Protein AF-0000000080790273 (afdb_homodimer)

Sequence (136 aa):
MANKQRRYKFGDYILRERKGRYYVYKLKTIKSEVNETYVGLLADVVETYLKLKESGVWGTPHSATAGIMANKQRRYKFGDYILRERKGRYYVYKLKTIKSEVNETYVGLLADVVETYLKLKESGVWGTPHSATAGI

Radius of gyration: 16.75 Å; Cα contacts (8 Å, |Δi|>4): 193; chains: 2; bounding box: 50×50×53 Å

Structure (mmCIF, N/CA/C/O backbone):
data_AF-0000000080790273-model_v1
#
loop_
_entity.id
_entity.type
_entity.pdbx_description
1 polymer 'ORF D-335-like domain-containing protein'
#
loop_
_atom_site.group_PDB
_atom_site.id
_atom_site.type_symbol
_atom_site.label_atom_id
_atom_site.label_alt_id
_atom_site.label_comp_id
_atom_site.label_asym_id
_atom_site.label_entity_id
_atom_site.label_seq_id
_atom_site.pdbx_PDB_ins_code
_atom_site.Cartn_x
_atom_site.Cartn_y
_atom_site.Cartn_z
_atom_site.occupancy
_atom_site.B_iso_or_equiv
_atom_site.auth_seq_id
_atom_site.auth_comp_id
_atom_site.auth_asym_id
_atom_site.auth_atom_id
_atom_site.pdbx_PDB_model_num
ATOM 1 N N . MET A 1 1 ? 1.579 -5.512 -26.812 1 38.81 1 MET A N 1
ATOM 2 C CA . MET A 1 1 ? 1.77 -6.27 -25.578 1 38.81 1 MET A CA 1
ATOM 3 C C . MET A 1 1 ? 0.714 -5.898 -24.547 1 38.81 1 MET A C 1
ATOM 5 O O . MET A 1 1 ? 0.391 -4.723 -24.375 1 38.81 1 MET A O 1
ATOM 9 N N . ALA A 1 2 ? -0.318 -6.594 -24.281 1 45.06 2 ALA A N 1
ATOM 10 C CA . ALA A 1 2 ? -1.469 -6.328 -23.422 1 45.06 2 ALA A CA 1
ATOM 11 C C . ALA A 1 2 ? -1.024 -5.859 -22.047 1 45.06 2 ALA A C 1
ATOM 13 O O . ALA A 1 2 ? -0.108 -6.434 -21.453 1 45.06 2 ALA A O 1
ATOM 14 N N . ASN A 1 3 ? -0.924 -4.656 -21.828 1 48.12 3 ASN A N 1
ATOM 15 C CA . ASN A 1 3 ? -0.52 -4.066 -20.562 1 48.12 3 ASN A CA 1
ATOM 16 C C . ASN A 1 3 ? -1.027 -4.883 -19.375 1 48.12 3 ASN A C 1
ATOM 18 O O . ASN A 1 3 ? -2.223 -4.875 -19.078 1 48.12 3 ASN A O 1
ATOM 22 N N . LYS A 1 4 ? -0.59 -6.113 -19.312 1 58.28 4 LYS A N 1
ATOM 23 C CA . LYS A 1 4 ? -1 -7.074 -18.281 1 58.28 4 LYS A CA 1
ATOM 24 C C . LYS A 1 4 ? -0.981 -6.449 -16.891 1 58.28 4 LYS A C 1
ATOM 26 O O . LYS A 1 4 ? 0.029 -5.879 -16.484 1 58.28 4 LYS A O 1
ATOM 31 N N . GLN A 1 5 ? -2.07 -5.926 -16.5 1 73.25 5 GLN A N 1
ATOM 32 C CA . GLN A 1 5 ? -2.33 -5.398 -15.164 1 73.25 5 GLN A CA 1
ATOM 33 C C . GLN A 1 5 ? -2.143 -6.473 -14.102 1 73.25 5 GLN A C 1
ATOM 35 O O . GLN A 1 5 ? -2.744 -7.547 -14.18 1 73.25 5 GLN A O 1
ATOM 40 N N . ARG A 1 6 ? -0.985 -6.402 -13.516 1 89 6 ARG A N 1
ATOM 41 C CA . ARG A 1 6 ? -0.783 -7.281 -12.375 1 89 6 ARG A CA 1
ATOM 42 C C . ARG A 1 6 ? -1.628 -6.836 -11.18 1 89 6 ARG A C 1
ATOM 44 O O . ARG A 1 6 ? -1.781 -5.641 -10.938 1 89 6 ARG A O 1
ATOM 51 N N . ARG A 1 7 ? -2.375 -7.836 -10.625 1 92.88 7 ARG A N 1
ATOM 52 C CA . ARG A 1 7 ? -3.271 -7.598 -9.5 1 92.88 7 ARG A CA 1
ATOM 53 C C . ARG A 1 7 ? -2.816 -8.367 -8.266 1 92.88 7 ARG A C 1
ATOM 55 O O . ARG A 1 7 ? -2.586 -9.578 -8.328 1 92.88 7 ARG A O 1
ATOM 62 N N . TYR A 1 8 ? -2.582 -7.641 -7.168 1 94.44 8 TYR A N 1
ATOM 63 C CA . TYR A 1 8 ? -2.203 -8.219 -5.879 1 94.44 8 TYR A CA 1
ATOM 64 C C . TYR A 1 8 ? -3.285 -7.969 -4.836 1 94.44 8 TYR A C 1
ATOM 66 O O . TYR A 1 8 ? -3.768 -6.844 -4.684 1 94.44 8 TYR A O 1
ATOM 74 N N . LYS A 1 9 ? -3.639 -9 -4.148 1 94.38 9 LYS A N 1
ATOM 75 C CA . LYS A 1 9 ? -4.672 -8.867 -3.127 1 94.38 9 LYS A CA 1
ATOM 76 C C . LYS A 1 9 ? -4.082 -9 -1.726 1 94.38 9 LYS A C 1
ATOM 78 O O . LYS A 1 9 ? -3.385 -9.969 -1.431 1 94.38 9 LYS A O 1
ATOM 83 N N . PHE A 1 10 ? -4.336 -8.031 -0.942 1 94.75 10 PHE A N 1
ATOM 84 C CA . PHE A 1 10 ? -3.92 -7.992 0.455 1 94.75 10 PHE A CA 1
ATOM 85 C C . PHE A 1 10 ? -5.121 -7.793 1.371 1 94.75 10 PHE A C 1
ATOM 87 O O . PHE A 1 10 ? -5.434 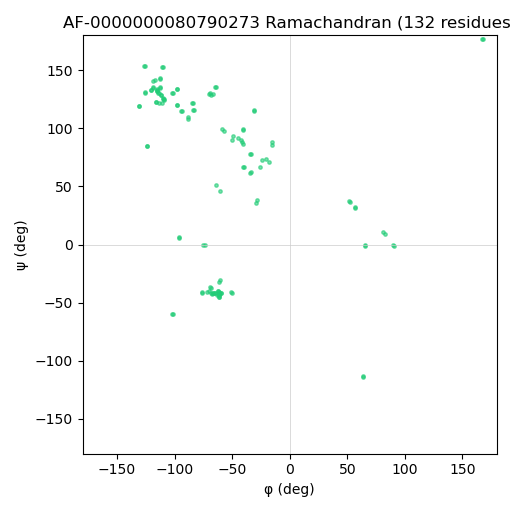-6.664 1.758 1 94.75 10 PHE A O 1
ATOM 94 N N . GLY A 1 11 ? -5.762 -8.844 1.693 1 92.62 11 GLY A N 1
ATOM 95 C CA . GLY A 1 11 ? -6.977 -8.695 2.477 1 92.62 11 GLY A CA 1
ATOM 96 C C . GLY A 1 11 ? -8.07 -7.934 1.745 1 92.62 11 GLY A C 1
ATOM 97 O O . GLY A 1 11 ? -8.523 -8.359 0.681 1 92.62 11 GLY A O 1
ATOM 98 N N . ASP A 1 12 ? -8.352 -6.793 2.271 1 94.81 12 ASP A N 1
ATOM 99 C CA . ASP A 1 12 ? -9.391 -5.953 1.688 1 94.81 12 ASP A CA 1
ATOM 100 C C . ASP A 1 12 ? -8.797 -4.914 0.746 1 94.81 12 ASP A C 1
ATOM 102 O O . ASP A 1 12 ? -9.5 -4.012 0.281 1 94.81 12 ASP A O 1
ATOM 106 N N . TYR A 1 13 ? -7.551 -5.059 0.572 1 96.62 13 TYR A N 1
ATOM 107 C CA . TYR A 1 13 ? -6.891 -4.078 -0.285 1 96.62 13 TYR A CA 1
ATOM 108 C C . TYR A 1 13 ? -6.297 -4.746 -1.518 1 96.62 13 TYR A C 1
ATOM 110 O O . TYR A 1 13 ? -5.789 -5.871 -1.438 1 96.62 13 TYR A O 1
ATOM 118 N N . ILE A 1 14 ? -6.445 -3.996 -2.613 1 96.62 14 ILE A N 1
ATOM 119 C CA . ILE A 1 14 ? -5.93 -4.496 -3.883 1 96.62 14 ILE A CA 1
ATOM 120 C C . ILE A 1 14 ? -4.898 -3.516 -4.441 1 96.62 14 ILE A C 1
ATOM 122 O O . ILE A 1 14 ? -5.105 -2.299 -4.406 1 96.62 14 ILE A O 1
ATOM 126 N N . LEU A 1 15 ? -3.74 -4.109 -4.871 1 96.19 15 LEU A N 1
ATOM 127 C CA . LEU A 1 15 ? -2.75 -3.324 -5.602 1 96.19 15 LEU A CA 1
ATOM 128 C C . LEU A 1 15 ? -2.709 -3.73 -7.07 1 96.19 15 LEU A C 1
ATOM 130 O O . LEU A 1 15 ? -2.617 -4.918 -7.387 1 96.19 15 LEU A O 1
ATOM 134 N N . ARG A 1 16 ? -2.904 -2.721 -7.996 1 95.25 16 ARG A N 1
ATOM 135 C CA . ARG A 1 16 ? -2.838 -2.969 -9.43 1 95.25 16 ARG A CA 1
ATOM 136 C C . ARG A 1 16 ? -1.664 -2.225 -10.062 1 95.25 16 ARG A C 1
ATOM 138 O O . ARG A 1 16 ? -1.414 -1.062 -9.734 1 95.25 16 ARG A O 1
ATOM 145 N N . GLU A 1 17 ? -1.009 -2.973 -10.844 1 94.06 17 GLU A N 1
ATOM 146 C CA . GLU A 1 17 ? 0.091 -2.359 -11.578 1 94.06 17 GLU A CA 1
ATOM 147 C C . GLU A 1 17 ? -0.337 -1.984 -12.992 1 94.06 17 GLU A C 1
ATOM 149 O O . GLU A 1 17 ? -0.846 -2.826 -13.742 1 94.06 17 GLU A O 1
ATOM 154 N N . ARG A 1 18 ? -0.237 -0.723 -13.25 1 90.25 18 ARG A N 1
ATOM 155 C CA . ARG A 1 18 ? -0.537 -0.228 -14.586 1 90.25 18 ARG A CA 1
ATOM 156 C C . ARG A 1 18 ? 0.573 0.688 -15.094 1 90.25 18 ARG A C 1
ATOM 158 O O . ARG A 1 18 ? 0.843 1.732 -14.5 1 90.25 18 ARG A O 1
ATOM 165 N N . LYS A 1 19 ? 1.185 0.269 -16.203 1 90.19 19 LYS A N 1
ATOM 166 C CA . LYS A 1 19 ? 2.197 1.121 -16.812 1 90.19 19 LYS A CA 1
ATOM 167 C C . LYS A 1 19 ? 3.311 1.455 -15.828 1 90.19 19 LYS A C 1
ATOM 169 O O . LYS A 1 19 ? 3.746 2.605 -15.742 1 90.19 19 LYS A O 1
ATOM 174 N N . GLY A 1 20 ? 3.613 0.604 -14.969 1 86.88 20 GLY A N 1
ATOM 175 C CA . GLY A 1 20 ? 4.738 0.819 -14.07 1 86.88 20 GLY A CA 1
ATOM 176 C C . GLY A 1 20 ? 4.352 1.536 -12.789 1 86.88 20 GLY A C 1
ATOM 177 O O . GLY A 1 20 ? 5.219 1.892 -11.984 1 86.88 20 GLY A O 1
ATOM 178 N N . ARG A 1 21 ? 3.141 1.852 -12.664 1 92.12 21 ARG A N 1
ATOM 179 C CA . ARG A 1 21 ? 2.629 2.484 -11.453 1 92.12 21 ARG A CA 1
ATOM 180 C C . ARG A 1 21 ? 1.704 1.54 -10.695 1 92.12 21 ARG A C 1
ATOM 182 O O . ARG A 1 21 ? 1.081 0.659 -11.289 1 92.12 21 ARG A O 1
ATOM 189 N N . TYR A 1 22 ? 1.647 1.734 -9.453 1 95.62 22 TYR A N 1
ATOM 190 C CA . TYR A 1 22 ? 0.816 0.875 -8.617 1 95.62 22 TYR A CA 1
ATOM 191 C C . TYR A 1 22 ? -0.368 1.648 -8.047 1 95.62 22 TYR A C 1
ATOM 193 O O . TYR A 1 22 ? -0.199 2.736 -7.492 1 95.62 22 TYR A O 1
ATOM 201 N N . TYR A 1 23 ? -1.496 1.088 -8.227 1 96.62 23 TYR A N 1
ATOM 202 C CA . TYR A 1 23 ? -2.746 1.694 -7.781 1 96.62 23 TYR A CA 1
ATOM 203 C C . TYR A 1 23 ? -3.377 0.881 -6.656 1 96.62 23 TYR A C 1
ATOM 205 O O . TYR A 1 23 ? -3.449 -0.348 -6.738 1 96.62 23 TYR A O 1
ATOM 213 N N . VAL A 1 24 ? -3.816 1.635 -5.656 1 97.62 24 VAL A N 1
ATOM 214 C CA . VAL A 1 24 ? -4.422 0.983 -4.5 1 97.62 24 VAL A CA 1
ATOM 215 C C . VAL A 1 24 ? -5.941 1.012 -4.629 1 97.62 24 VAL A C 1
ATOM 217 O O . VAL A 1 24 ? -6.523 2.043 -4.973 1 97.62 24 VAL A O 1
ATOM 220 N N . TYR A 1 25 ? -6.527 -0.101 -4.379 1 97.5 25 TYR A N 1
ATOM 221 C CA . TYR A 1 25 ? -7.977 -0.244 -4.316 1 97.5 25 TYR A CA 1
ATOM 222 C C . TYR A 1 25 ? -8.406 -0.878 -3 1 97.5 25 TYR A C 1
ATOM 224 O O . TYR A 1 25 ? -7.629 -1.593 -2.363 1 97.5 25 TYR A O 1
ATOM 232 N N . LYS A 1 26 ? -9.57 -0.584 -2.613 1 96.31 26 LYS A N 1
ATOM 233 C CA . LYS A 1 26 ? -10.164 -1.192 -1.425 1 96.31 26 LYS A CA 1
ATOM 234 C C . LYS A 1 26 ? -11.43 -1.971 -1.778 1 96.31 26 LYS A C 1
ATOM 236 O O . LYS A 1 26 ? -12.25 -1.499 -2.562 1 96.31 26 LYS A O 1
ATOM 241 N N . LEU A 1 27 ? -11.484 -3.127 -1.209 1 96.06 27 LEU A N 1
ATOM 242 C CA . LEU A 1 27 ? -12.68 -3.939 -1.391 1 96.06 27 LEU A CA 1
ATOM 243 C C . LEU A 1 27 ? -13.758 -3.553 -0.384 1 96.06 27 LEU A C 1
ATOM 245 O O . LEU A 1 27 ? -13.492 -3.461 0.816 1 96.06 27 LEU A O 1
ATOM 249 N N . LYS A 1 28 ? -14.812 -3.201 -0.914 1 92.25 28 LYS A N 1
ATOM 250 C CA . LYS A 1 28 ? -15.969 -2.893 -0.074 1 92.25 28 LYS A CA 1
ATOM 251 C C . LYS A 1 28 ? -17.188 -3.697 -0.5 1 92.25 28 LYS A C 1
ATOM 253 O O . LYS A 1 28 ? -17.484 -3.803 -1.692 1 92.25 28 LYS A O 1
ATOM 258 N N . THR A 1 29 ? -17.828 -4.301 0.417 1 90.62 29 THR A N 1
ATOM 259 C CA . THR A 1 29 ? -19.062 -5.031 0.146 1 90.62 29 THR A CA 1
ATOM 260 C C . THR A 1 29 ? -20.281 -4.109 0.266 1 90.62 29 THR A C 1
ATOM 262 O O . THR A 1 29 ? -20.562 -3.58 1.344 1 90.62 29 THR A O 1
ATOM 265 N N . ILE A 1 30 ? -20.844 -3.803 -0.852 1 86.5 30 ILE A N 1
ATOM 266 C CA . ILE A 1 30 ? -22.062 -2.996 -0.897 1 86.5 30 ILE A CA 1
ATOM 267 C C . ILE A 1 30 ? -23.234 -3.857 -1.352 1 86.5 30 ILE A C 1
ATOM 269 O O . ILE A 1 30 ? -23.219 -4.414 -2.453 1 86.5 30 ILE A O 1
ATOM 273 N N . LYS A 1 31 ? -24.234 -3.975 -0.62 1 90.56 31 LYS A N 1
ATOM 274 C CA . LYS A 1 31 ? -25.422 -4.742 -0.951 1 90.56 31 LYS A CA 1
ATOM 275 C C . LYS A 1 31 ? -25.062 -6.168 -1.366 1 90.56 31 LYS A C 1
ATOM 277 O O . LYS A 1 31 ? -25.516 -6.645 -2.408 1 90.56 31 LYS A O 1
ATOM 282 N N . SER A 1 32 ? -24.172 -6.707 -0.815 1 90.25 32 SER A N 1
ATOM 283 C CA . SER A 1 32 ? -23.781 -8.102 -1.017 1 90.25 32 SER A CA 1
ATOM 284 C C . SER A 1 32 ? -22.891 -8.258 -2.252 1 90.25 32 SER A C 1
ATOM 286 O O . SER A 1 32 ? -22.672 -9.375 -2.721 1 90.25 32 SER A O 1
ATOM 288 N N . GLU A 1 33 ? -22.516 -7.199 -2.744 1 94.75 33 GLU A N 1
ATOM 289 C CA . GLU A 1 33 ? -21.594 -7.211 -3.875 1 94.75 33 GLU A CA 1
ATOM 290 C C . GLU A 1 33 ? -20.234 -6.629 -3.486 1 94.75 33 GLU A C 1
ATOM 292 O O . GLU A 1 33 ? -20.172 -5.613 -2.787 1 94.75 33 GLU A O 1
ATOM 297 N N . VAL A 1 34 ? -19.234 -7.359 -3.818 1 91.94 34 VAL A N 1
ATOM 298 C CA . VAL A 1 34 ? -17.875 -6.887 -3.535 1 91.94 34 VAL A CA 1
ATOM 299 C C . VAL A 1 34 ? -17.422 -5.945 -4.645 1 91.94 34 VAL A C 1
ATOM 301 O O . VAL A 1 34 ? -17.375 -6.328 -5.812 1 91.94 34 VAL A O 1
ATOM 304 N N . ASN A 1 35 ? -17.219 -4.738 -4.207 1 94.38 35 ASN A N 1
ATOM 305 C CA . ASN A 1 35 ? -16.75 -3.721 -5.145 1 94.38 35 ASN A CA 1
ATOM 306 C C . ASN A 1 35 ? -15.328 -3.271 -4.832 1 94.38 35 ASN A C 1
ATOM 308 O O . ASN A 1 35 ? -14.938 -3.205 -3.664 1 94.38 35 ASN A O 1
ATOM 312 N N . GLU A 1 36 ? -14.57 -3.031 -5.859 1 93.88 36 GLU A N 1
ATOM 313 C CA . GLU A 1 36 ? -13.242 -2.445 -5.723 1 93.88 36 GLU A CA 1
ATOM 314 C C . GLU A 1 36 ? -13.289 -0.927 -5.871 1 93.88 36 GLU A C 1
ATOM 316 O O . GLU A 1 36 ? -13.672 -0.412 -6.926 1 93.88 36 GLU A O 1
ATOM 321 N N . THR A 1 37 ? -12.992 -0.272 -4.91 1 94.5 37 THR A N 1
ATOM 322 C CA . THR A 1 37 ? -12.984 1.186 -4.938 1 94.5 37 THR A CA 1
ATOM 323 C C . THR A 1 37 ? -11.562 1.715 -5.062 1 94.5 37 THR A C 1
ATOM 325 O O . THR A 1 37 ? -10.68 1.321 -4.297 1 94.5 37 THR A O 1
ATOM 328 N N . TYR A 1 38 ? -11.461 2.576 -5.992 1 96.06 38 TYR A N 1
ATOM 329 C CA . TYR A 1 38 ? -10.148 3.191 -6.203 1 96.06 38 TYR A CA 1
ATOM 330 C C . TYR A 1 38 ? -9.781 4.105 -5.039 1 96.06 38 TYR A C 1
ATOM 332 O O . TYR A 1 38 ? -10.594 4.926 -4.609 1 96.06 38 TYR A O 1
ATOM 340 N N . VAL A 1 39 ? -8.602 3.92 -4.523 1 96.06 39 VAL A N 1
ATOM 341 C CA . VAL A 1 39 ? -8.109 4.734 -3.418 1 96.06 39 VAL A CA 1
ATOM 342 C C . VAL A 1 39 ? -7.133 5.785 -3.943 1 96.06 39 VAL A C 1
ATOM 344 O O . VAL A 1 39 ? -7.359 6.988 -3.781 1 96.06 39 VAL A O 1
ATOM 347 N N . GLY A 1 40 ? -6.047 5.418 -4.562 1 95.75 40 GLY A N 1
ATOM 348 C CA . GLY A 1 40 ? -5 6.293 -5.066 1 95.75 40 GLY A CA 1
ATOM 349 C C . GLY A 1 40 ? -3.742 5.547 -5.473 1 95.75 40 GLY A C 1
ATOM 350 O O . GLY A 1 40 ? -3.697 4.316 -5.414 1 95.75 40 GLY A O 1
ATOM 351 N N . LEU A 1 41 ? -2.809 6.293 -5.996 1 96.94 41 LEU A N 1
ATOM 352 C CA . LEU A 1 41 ? -1.489 5.738 -6.281 1 96.94 41 LEU A CA 1
ATOM 353 C C . LEU A 1 41 ? -0.789 5.312 -4.992 1 96.94 41 LEU A C 1
ATOM 355 O O . LEU A 1 41 ? -0.853 6.016 -3.984 1 96.94 41 LEU A O 1
ATOM 359 N N . LEU A 1 42 ? -0.181 4.082 -5.074 1 97.38 42 LEU A N 1
ATOM 360 C CA . LEU A 1 42 ? 0.522 3.58 -3.9 1 97.38 42 LEU A CA 1
ATOM 361 C C . LEU A 1 42 ? 1.492 4.625 -3.359 1 97.38 42 LEU A C 1
ATOM 363 O O . LEU A 1 42 ? 1.545 4.863 -2.152 1 97.38 42 LEU A O 1
ATOM 367 N N . ALA A 1 43 ? 2.199 5.324 -4.238 1 95.75 43 ALA A N 1
ATOM 368 C CA . ALA A 1 43 ? 3.164 6.344 -3.84 1 95.75 43 ALA A CA 1
ATOM 369 C C . ALA A 1 43 ? 2.482 7.477 -3.076 1 95.75 43 ALA A C 1
ATOM 371 O O . ALA A 1 43 ? 2.963 7.902 -2.023 1 95.75 43 ALA A O 1
ATOM 372 N N . ASP A 1 44 ? 1.325 7.918 -3.537 1 95 44 ASP A N 1
ATOM 373 C CA . ASP A 1 44 ? 0.593 9.008 -2.896 1 95 44 ASP A CA 1
ATOM 374 C C . ASP A 1 44 ? 0.051 8.578 -1.535 1 95 44 ASP A C 1
ATOM 376 O O . ASP A 1 44 ? 0.127 9.336 -0.565 1 95 44 ASP A O 1
ATOM 380 N N . VAL A 1 45 ? -0.458 7.375 -1.513 1 96.56 45 VAL A N 1
ATOM 381 C CA . VAL A 1 45 ? -1.059 6.836 -0.297 1 96.56 45 VAL A CA 1
ATOM 382 C C . VAL A 1 45 ? -0.001 6.73 0.799 1 96.56 45 VAL A C 1
ATOM 384 O O . VAL A 1 45 ? -0.217 7.191 1.924 1 96.56 45 VAL A O 1
ATOM 387 N N . VAL A 1 46 ? 1.179 6.246 0.455 1 96.56 46 VAL A N 1
ATOM 388 C CA . VAL A 1 46 ? 2.234 6.012 1.435 1 96.56 46 VAL A CA 1
ATOM 389 C C . VAL A 1 46 ? 2.873 7.34 1.833 1 96.56 46 VAL A C 1
ATOM 391 O O . VAL A 1 46 ? 3.064 7.613 3.02 1 96.56 46 VAL A O 1
ATOM 394 N N . GLU A 1 47 ? 3.1 8.234 0.872 1 95.44 47 GLU A N 1
ATOM 395 C CA . GLU A 1 47 ? 3.781 9.492 1.155 1 95.44 47 GLU A CA 1
ATOM 396 C C . GLU A 1 47 ? 2.91 10.414 2.006 1 95.44 47 GLU A C 1
ATOM 398 O O . GLU A 1 47 ? 3.416 11.133 2.869 1 95.44 47 GLU A O 1
ATOM 403 N N . THR A 1 48 ? 1.652 10.422 1.797 1 93.44 48 THR A N 1
ATOM 404 C CA . THR A 1 48 ? 0.734 11.211 2.605 1 93.44 48 THR A CA 1
ATOM 405 C C . THR A 1 48 ? 0.768 10.766 4.062 1 93.44 48 THR A C 1
ATOM 407 O O . THR A 1 48 ? 0.812 11.594 4.973 1 93.44 48 THR A O 1
ATOM 410 N N . TYR A 1 49 ? 0.734 9.531 4.242 1 94.19 49 TYR A N 1
ATOM 411 C CA . TYR A 1 49 ? 0.798 8.969 5.586 1 94.19 49 TYR A CA 1
ATOM 412 C C . TYR A 1 49 ? 2.094 9.367 6.285 1 94.19 49 TYR A C 1
ATOM 414 O O . TYR A 1 49 ? 2.08 9.758 7.453 1 94.19 49 TYR A O 1
ATOM 422 N N . LEU A 1 50 ? 3.166 9.32 5.555 1 93.19 50 LEU A N 1
ATOM 423 C CA . LEU A 1 50 ? 4.469 9.68 6.105 1 93.19 50 LEU A CA 1
ATOM 424 C C . LEU A 1 50 ? 4.508 11.148 6.488 1 93.19 50 LEU A C 1
ATOM 426 O O . LEU A 1 50 ? 5.031 11.508 7.547 1 93.19 50 LEU A O 1
ATOM 430 N N . LYS A 1 51 ? 3.951 11.977 5.641 1 91.38 51 LYS A N 1
ATOM 431 C CA . LYS A 1 51 ? 3.908 13.414 5.906 1 91.38 51 LYS A CA 1
ATOM 432 C C . LYS A 1 51 ? 3.102 13.719 7.168 1 91.38 51 LYS A C 1
ATOM 434 O O . LYS A 1 51 ? 3.484 14.578 7.965 1 91.38 51 LYS A O 1
ATOM 439 N N . LEU A 1 52 ? 2.076 13 7.254 1 89.31 52 LEU A N 1
ATOM 440 C CA . LEU A 1 52 ? 1.227 13.203 8.422 1 89.31 52 LEU A CA 1
ATOM 441 C C . LEU A 1 52 ? 1.945 12.773 9.695 1 89.31 52 LEU A C 1
ATOM 443 O O . LEU A 1 52 ? 1.83 13.438 10.734 1 89.31 52 LEU A O 1
ATOM 447 N N . LYS A 1 53 ? 2.613 11.719 9.688 1 86.94 53 LYS A N 1
ATOM 448 C CA . LYS A 1 53 ? 3.369 11.219 10.836 1 86.94 53 LYS A CA 1
ATOM 449 C C . LYS A 1 53 ? 4.461 12.203 11.242 1 86.94 53 LYS A C 1
ATOM 451 O O . LYS A 1 53 ? 4.703 12.406 12.438 1 86.94 53 LYS A O 1
ATOM 456 N N . GLU A 1 54 ? 5.109 12.734 10.219 1 85.06 54 GLU A N 1
ATOM 457 C CA . GLU A 1 54 ? 6.188 13.688 10.477 1 85.06 54 GLU A CA 1
ATOM 458 C C . GLU A 1 54 ? 5.645 15.008 11.008 1 85.06 54 GLU A C 1
ATOM 460 O O . GLU A 1 54 ? 6.301 15.68 11.805 1 85.06 54 GLU A O 1
ATOM 465 N N . SER A 1 55 ? 4.496 15.414 10.398 1 82.38 55 SER A N 1
ATOM 466 C CA . SER A 1 55 ? 3.898 16.688 10.797 1 82.38 55 SER A CA 1
ATOM 467 C C . SER A 1 55 ? 3.205 16.562 12.148 1 82.38 55 SER A C 1
ATOM 469 O O . SER A 1 55 ? 2.895 17.578 12.789 1 82.38 55 SER A O 1
ATOM 471 N N . GLY A 1 56 ? 3.184 15.516 12.742 1 69.44 56 GLY A N 1
ATOM 472 C CA . GLY A 1 56 ? 2.514 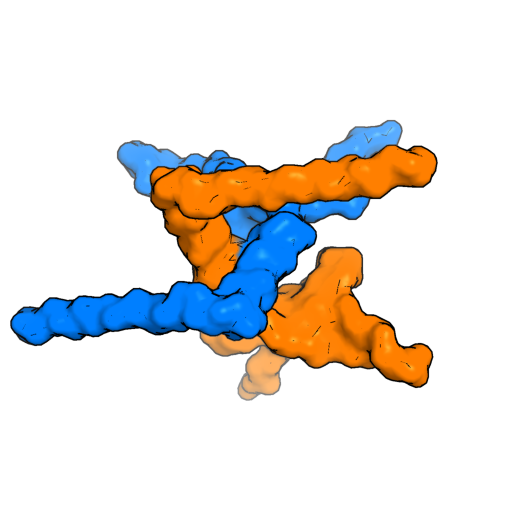15.359 14.023 1 69.44 56 GLY A CA 1
ATOM 473 C C . GLY A 1 56 ? 1.01 15.531 13.938 1 69.44 56 GLY A C 1
ATOM 474 O O . GLY A 1 56 ? 0.343 15.727 14.953 1 69.44 56 GLY A O 1
ATOM 475 N N . VAL A 1 57 ? 0.47 15.805 12.812 1 59.66 57 VAL A N 1
ATOM 476 C CA . VAL A 1 57 ? -0.96 16.031 12.625 1 59.66 57 VAL A CA 1
ATOM 477 C C . VAL A 1 57 ? -1.734 14.773 13.039 1 59.66 57 VAL A C 1
ATOM 479 O O . VAL A 1 57 ? -2.912 14.859 13.398 1 59.66 57 VAL A O 1
ATOM 482 N N . TRP A 1 58 ? -1.247 13.68 12.914 1 53.75 58 TRP A N 1
ATOM 483 C CA . TRP A 1 58 ? -1.978 12.516 13.406 1 53.75 58 TRP A CA 1
ATOM 484 C C . TRP A 1 58 ? -2.223 12.617 14.906 1 53.75 58 TRP A C 1
ATOM 486 O 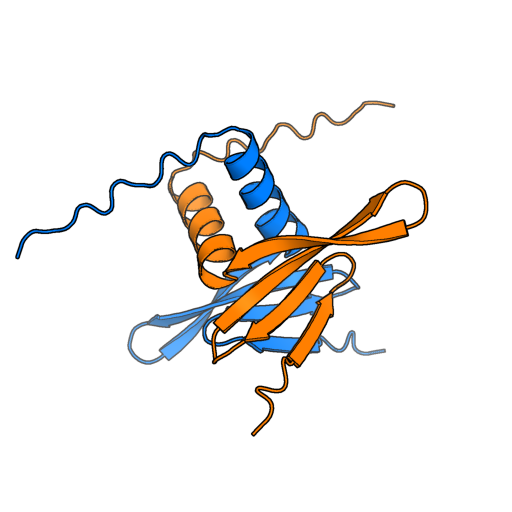O . TRP A 1 58 ? -1.33 12.328 15.703 1 53.75 58 TRP A O 1
ATOM 496 N N . GLY A 1 59 ? -2.645 13.734 15.32 1 43.25 59 GLY A N 1
ATOM 497 C CA . GLY A 1 59 ? -3.189 13.383 16.625 1 43.25 59 GLY A CA 1
ATOM 498 C C . GLY A 1 59 ? -3.943 12.062 16.625 1 43.25 59 GLY A C 1
ATOM 499 O O . GLY A 1 59 ? -4.605 11.727 15.633 1 43.25 59 GLY A O 1
ATOM 500 N N . THR A 1 60 ? -3.283 10.977 17.062 1 40.41 60 THR A N 1
ATOM 501 C CA . THR A 1 60 ? -4.012 9.742 17.328 1 40.41 60 THR A CA 1
ATOM 502 C C . THR A 1 60 ? -5.512 10 17.422 1 40.41 60 THR A C 1
ATOM 504 O O . THR A 1 60 ? -5.957 10.844 18.203 1 40.41 60 THR A O 1
ATOM 507 N N . PRO A 1 61 ? -6.234 9.977 16.406 1 37.94 61 PRO A N 1
ATOM 508 C CA . PRO A 1 61 ? -7.621 10.031 16.859 1 37.94 61 PRO A CA 1
ATOM 509 C C . PRO A 1 61 ? -7.824 9.352 18.219 1 37.94 61 PRO A C 1
ATOM 511 O O . PRO A 1 61 ? -7.121 8.391 18.531 1 37.94 61 PRO A O 1
ATOM 514 N N . HIS A 1 62 ? -8.164 10.094 19.156 1 34.47 62 HIS A N 1
ATOM 515 C CA . HIS A 1 62 ? -8.734 9.547 20.375 1 34.47 62 HIS A CA 1
ATOM 516 C C . HIS A 1 62 ? -9.578 8.312 20.078 1 34.47 62 HIS A C 1
ATOM 518 O O . HIS A 1 62 ? -10.492 8.352 19.25 1 34.47 62 HIS A O 1
ATOM 524 N N . SER A 1 63 ? -9.008 7.137 19.844 1 34.25 63 SER A N 1
ATOM 525 C CA . SER A 1 63 ? -9.945 6.066 20.188 1 34.25 63 SER A CA 1
ATOM 526 C C . SER A 1 63 ? -11.023 6.559 21.141 1 34.25 63 SER A C 1
ATOM 528 O O . SER A 1 63 ? -10.742 6.883 22.297 1 34.25 63 SER A O 1
ATOM 530 N N . ALA A 1 64 ? -11.961 7.316 20.703 1 32.09 64 ALA A N 1
ATOM 531 C CA . ALA A 1 64 ? -13.148 7.25 21.547 1 32.09 64 ALA A CA 1
ATOM 532 C C . ALA A 1 64 ? -13.414 5.824 22.016 1 32.09 64 ALA A C 1
ATOM 534 O O . ALA A 1 64 ? -13.711 4.941 21.203 1 32.09 64 ALA A O 1
ATOM 535 N N . THR A 1 65 ? -12.641 5.18 22.828 1 28.95 65 THR A N 1
ATOM 536 C CA . THR A 1 65 ? -13.109 4.141 23.734 1 28.95 65 THR A CA 1
ATOM 537 C C . THR A 1 65 ? -14.578 4.344 24.078 1 28.95 65 THR A C 1
ATOM 539 O O . THR A 1 65 ? -14.945 5.316 24.734 1 28.95 65 THR A O 1
ATOM 542 N N . ALA A 1 66 ? -15.578 4.211 23.141 1 29.23 66 ALA A N 1
ATOM 543 C CA . ALA A 1 66 ? -16.891 3.951 23.734 1 29.23 66 ALA A CA 1
ATOM 544 C C . ALA A 1 66 ? -16.781 2.953 24.875 1 29.23 66 ALA A C 1
ATOM 546 O O . ALA A 1 66 ? -16.188 1.883 24.734 1 29.23 66 ALA A O 1
ATOM 547 N N . GLY A 1 67 ? -16.547 3.336 26.094 1 22.25 67 GLY A N 1
ATOM 548 C CA . GLY A 1 67 ? -17.047 2.725 27.312 1 22.25 67 GLY A CA 1
ATOM 549 C C . GLY A 1 67 ? -18.375 2.023 27.125 1 22.25 67 GLY A C 1
ATOM 550 O O . GLY A 1 67 ? -19.422 2.527 27.547 1 22.25 67 GLY A O 1
ATOM 551 N N . ILE A 1 68 ? -18.719 1.251 25.922 1 20.91 68 ILE A N 1
ATOM 552 C CA . ILE A 1 68 ? -19.766 0.403 26.484 1 20.91 68 ILE A CA 1
ATOM 553 C C . ILE A 1 68 ? -19.125 -0.624 27.422 1 20.91 68 ILE A C 1
ATOM 555 O O . ILE A 1 68 ? -17.984 -1.047 27.219 1 20.91 68 ILE A O 1
ATOM 559 N N . MET B 1 1 ? 6.336 -23.516 12.672 1 38.28 1 MET B N 1
ATOM 560 C CA . MET B 1 1 ? 6.238 -23.109 11.273 1 38.28 1 MET B CA 1
ATOM 561 C C . MET B 1 1 ? 6.746 -21.688 11.086 1 38.28 1 MET B C 1
ATOM 563 O O . MET B 1 1 ? 6.438 -20.797 11.891 1 38.28 1 MET B O 1
ATOM 567 N N . ALA B 1 2 ? 7.906 -21.359 10.617 1 45.12 2 ALA B N 1
ATOM 568 C CA . ALA B 1 2 ? 8.594 -20.078 10.492 1 45.12 2 ALA B CA 1
ATOM 569 C C . ALA B 1 2 ? 7.691 -19.031 9.836 1 45.12 2 ALA B C 1
ATOM 571 O O . ALA B 1 2 ? 7.074 -19.297 8.805 1 45.12 2 ALA B O 1
ATOM 572 N N . ASN B 1 3 ? 6.988 -18.344 10.586 1 48.12 3 ASN B N 1
ATOM 573 C CA . ASN B 1 3 ? 6.07 -17.328 10.07 1 48.12 3 ASN B CA 1
ATOM 574 C C . ASN B 1 3 ? 6.621 -16.656 8.82 1 48.12 3 ASN B C 1
ATOM 576 O O . ASN B 1 3 ? 7.617 -15.93 8.883 1 48.12 3 ASN B O 1
ATOM 580 N N . LYS B 1 4 ? 6.809 -17.438 7.781 1 58.06 4 LYS B N 1
ATOM 581 C CA . LYS B 1 4 ? 7.367 -17 6.504 1 58.06 4 LYS B CA 1
ATOM 582 C C . LYS B 1 4 ? 6.789 -15.648 6.082 1 58.06 4 LYS B C 1
ATOM 584 O O . LYS B 1 4 ? 5.57 -15.484 6.012 1 58.06 4 LYS B O 1
ATOM 589 N N . GLN B 1 5 ? 7.41 -14.633 6.469 1 72.62 5 GLN B N 1
ATOM 590 C CA . GLN B 1 5 ? 7.129 -13.25 6.078 1 72.62 5 GLN B CA 1
ATOM 591 C C . GLN B 1 5 ? 7.199 -13.086 4.562 1 72.62 5 GLN B C 1
ATOM 593 O O . GLN B 1 5 ? 8.211 -13.422 3.943 1 72.62 5 GLN B O 1
ATOM 598 N N . ARG B 1 6 ? 6.047 -13.133 3.984 1 89.06 6 ARG B N 1
ATOM 599 C CA . ARG B 1 6 ? 6.004 -12.812 2.561 1 89.06 6 ARG B CA 1
ATOM 600 C C . ARG B 1 6 ? 6.344 -11.344 2.314 1 89.06 6 ARG B C 1
ATOM 602 O O . ARG B 1 6 ? 5.941 -10.477 3.086 1 89.06 6 ARG B O 1
ATOM 609 N N . ARG B 1 7 ? 7.281 -11.156 1.376 1 92.88 7 ARG B N 1
ATOM 610 C CA . ARG B 1 7 ? 7.762 -9.828 1.019 1 92.88 7 ARG B CA 1
ATOM 611 C C . ARG B 1 7 ? 7.426 -9.492 -0.43 1 92.88 7 ARG B C 1
ATOM 613 O O . ARG B 1 7 ? 7.723 -10.273 -1.339 1 92.88 7 ARG B O 1
ATOM 620 N N . TYR B 1 8 ? 6.703 -8.375 -0.634 1 94.5 8 TYR B N 1
ATOM 621 C CA . TYR B 1 8 ? 6.348 -7.863 -1.953 1 94.5 8 TYR B CA 1
ATOM 622 C C . TYR B 1 8 ? 7 -6.512 -2.209 1 94.5 8 TYR B C 1
ATOM 624 O O . TYR B 1 8 ? 6.945 -5.617 -1.363 1 94.5 8 TYR B O 1
ATOM 632 N N . LYS B 1 9 ? 7.594 -6.387 -3.33 1 94.25 9 LYS B N 1
ATOM 633 C CA . LYS B 1 9 ? 8.258 -5.125 -3.662 1 94.25 9 LYS B CA 1
ATOM 634 C C . LYS B 1 9 ? 7.504 -4.387 -4.766 1 94.25 9 LYS B C 1
ATOM 636 O O . LYS B 1 9 ? 7.219 -4.957 -5.82 1 94.25 9 LYS B O 1
ATOM 641 N N . PHE B 1 10 ? 7.172 -3.188 -4.5 1 94.81 10 PHE B N 1
ATOM 642 C CA . PHE B 1 10 ? 6.508 -2.295 -5.438 1 94.81 10 PHE B CA 1
ATOM 643 C C . PHE B 1 10 ? 7.309 -1.013 -5.629 1 94.81 10 PHE B C 1
ATOM 645 O O . PHE B 1 10 ? 7.051 -0.007 -4.965 1 94.81 10 PHE B O 1
ATOM 652 N N . GLY B 1 11 ? 8.234 -1.068 -6.496 1 92.5 11 GLY B N 1
ATOM 653 C CA . GLY B 1 11 ? 9.094 0.094 -6.633 1 92.5 11 GLY B CA 1
ATOM 654 C C . GLY B 1 11 ? 9.906 0.39 -5.387 1 92.5 11 GLY B C 1
ATOM 655 O O . GLY B 1 11 ? 10.695 -0.443 -4.941 1 92.5 11 GLY B O 1
ATOM 656 N N . ASP B 1 12 ? 9.594 1.492 -4.797 1 94.75 12 ASP B N 1
ATOM 657 C CA . ASP B 1 12 ? 10.297 1.922 -3.596 1 94.75 12 ASP B CA 1
ATOM 658 C C . ASP B 1 12 ? 9.539 1.516 -2.336 1 94.75 12 ASP B C 1
ATOM 660 O O . ASP B 1 12 ? 9.891 1.924 -1.229 1 94.75 12 ASP B O 1
ATOM 664 N N . TYR B 1 13 ? 8.531 0.788 -2.582 1 96.69 13 TYR B N 1
ATOM 665 C CA . TYR B 1 13 ? 7.715 0.385 -1.438 1 96.69 13 TYR B CA 1
ATOM 666 C C . TYR B 1 13 ? 7.703 -1.131 -1.285 1 96.69 13 TYR B C 1
ATOM 668 O O . TYR B 1 13 ? 7.691 -1.861 -2.277 1 96.69 13 TYR B O 1
ATOM 676 N N . ILE B 1 14 ? 7.754 -1.487 -0.001 1 96.69 14 ILE B N 1
ATOM 677 C CA . ILE B 1 14 ? 7.754 -2.91 0.32 1 96.69 14 ILE B CA 1
ATOM 678 C C . ILE B 1 14 ? 6.547 -3.242 1.198 1 96.69 14 ILE B C 1
ATOM 680 O O . ILE B 1 14 ? 6.23 -2.498 2.131 1 96.69 14 ILE B O 1
ATOM 684 N N . LEU B 1 15 ? 5.848 -4.34 0.797 1 96.31 15 LEU B N 1
ATOM 685 C CA . LEU B 1 15 ? 4.793 -4.879 1.646 1 96.31 15 LEU B CA 1
ATOM 686 C C . LEU B 1 15 ? 5.219 -6.207 2.262 1 96.31 15 LEU B C 1
ATOM 688 O O . LEU B 1 15 ? 5.691 -7.102 1.555 1 96.31 15 LEU B O 1
ATOM 692 N N . ARG B 1 16 ? 5.16 -6.301 3.643 1 95.31 16 ARG B N 1
ATOM 693 C CA . ARG B 1 16 ? 5.492 -7.535 4.352 1 95.31 16 ARG B CA 1
ATOM 694 C C . ARG B 1 16 ? 4.266 -8.102 5.066 1 95.31 16 ARG B C 1
ATOM 696 O O . ARG B 1 16 ? 3.508 -7.352 5.688 1 95.31 16 ARG B O 1
ATOM 703 N N . GLU B 1 17 ? 4.141 -9.336 4.855 1 94.31 17 GLU B N 1
ATOM 704 C CA . GLU B 1 17 ? 3.059 -10.016 5.562 1 94.31 17 GLU B CA 1
ATOM 705 C C . GLU B 1 17 ? 3.57 -10.711 6.82 1 94.31 17 GLU B C 1
ATOM 707 O O . GLU B 1 17 ? 4.52 -11.492 6.766 1 94.31 17 GLU B O 1
ATOM 712 N N . ARG B 1 18 ? 3.002 -10.266 7.918 1 90.31 18 ARG B N 1
ATOM 713 C CA . ARG B 1 18 ? 3.338 -10.883 9.195 1 90.31 18 ARG B CA 1
ATOM 714 C C . ARG B 1 18 ? 2.08 -11.242 9.977 1 90.31 18 ARG B C 1
ATOM 716 O O . ARG B 1 18 ? 1.288 -10.359 10.32 1 90.31 18 ARG B O 1
ATOM 723 N N . LYS B 1 19 ? 1.929 -12.523 10.258 1 90.69 19 LYS B N 1
ATOM 724 C CA . LYS B 1 19 ? 0.805 -12.953 11.086 1 90.69 19 LYS B CA 1
ATOM 725 C C . LYS B 1 19 ? -0.524 -12.5 10.484 1 90.69 19 LYS B C 1
ATOM 727 O O . LYS B 1 19 ? -1.401 -12.016 11.203 1 90.69 19 LYS B O 1
ATOM 732 N N . GLY B 1 20 ? -0.608 -12.406 9.234 1 87.06 20 GLY B N 1
ATOM 733 C CA . GLY B 1 20 ? -1.876 -12.078 8.594 1 87.06 20 GLY B CA 1
ATOM 734 C C . GLY B 1 20 ? -2.08 -10.586 8.398 1 87.06 20 GLY B C 1
ATOM 735 O O . GLY B 1 20 ? -3.158 -10.148 7.992 1 87.06 20 GLY B O 1
ATOM 736 N N . ARG B 1 21 ? -1.151 -9.859 8.828 1 92.62 21 ARG B N 1
ATOM 737 C CA . ARG B 1 21 ? -1.192 -8.414 8.633 1 92.62 21 ARG B CA 1
ATOM 738 C C . ARG B 1 21 ? -0.141 -7.965 7.629 1 92.62 21 ARG B C 1
ATOM 740 O O . ARG B 1 21 ? 0.888 -8.625 7.461 1 92.62 21 ARG B O 1
ATOM 747 N N . TYR B 1 22 ? -0.416 -6.91 6.992 1 95.62 22 TYR B N 1
ATOM 748 C CA . TYR B 1 22 ? 0.505 -6.395 5.984 1 95.62 22 TYR B CA 1
ATOM 749 C C . TYR B 1 22 ? 1.134 -5.086 6.441 1 95.62 22 TYR B C 1
ATOM 751 O O . TYR B 1 22 ? 0.43 -4.172 6.879 1 95.62 22 TYR B O 1
ATOM 759 N N . TYR B 1 23 ? 2.402 -5.043 6.371 1 96.62 23 TYR B N 1
ATOM 760 C CA . TYR B 1 23 ? 3.182 -3.885 6.789 1 96.62 23 TYR B CA 1
ATOM 761 C C . TYR B 1 23 ? 3.848 -3.215 5.594 1 96.62 23 TYR B C 1
ATOM 763 O O . TYR B 1 23 ? 4.414 -3.891 4.734 1 96.62 23 TYR B O 1
ATOM 771 N N . VAL B 1 24 ? 3.727 -1.903 5.609 1 97.62 24 VAL B N 1
ATOM 772 C CA . VAL B 1 24 ? 4.297 -1.135 4.512 1 97.62 24 VAL B CA 1
ATOM 773 C C . VAL B 1 24 ? 5.668 -0.593 4.914 1 97.62 24 VAL B C 1
ATOM 775 O O . VAL B 1 24 ? 5.832 -0.068 6.02 1 97.62 24 VAL B O 1
ATOM 778 N N . TYR B 1 25 ? 6.609 -0.739 4.059 1 97.44 25 TYR B N 1
ATOM 779 C CA . TYR B 1 25 ? 7.945 -0.173 4.199 1 97.44 25 TYR B CA 1
ATOM 780 C C . TYR B 1 25 ? 8.32 0.656 2.977 1 97.44 25 TYR B C 1
ATOM 782 O O . TYR B 1 25 ? 7.789 0.437 1.885 1 97.44 25 TYR B O 1
ATOM 790 N N . LYS B 1 26 ? 9.156 1.564 3.18 1 96.31 26 LYS B N 1
ATOM 791 C CA . LYS B 1 26 ? 9.695 2.375 2.09 1 96.31 26 LYS B CA 1
ATOM 792 C C . LYS B 1 26 ? 11.211 2.215 1.98 1 96.31 26 LYS B C 1
ATOM 794 O O . LYS B 1 26 ? 11.914 2.215 2.992 1 96.31 26 LYS B O 1
ATOM 799 N N . LEU B 1 27 ? 11.602 2.061 0.767 1 96.06 27 LEU B N 1
ATOM 800 C CA . LEU B 1 27 ? 13.039 1.984 0.509 1 96.06 27 LEU B CA 1
ATOM 801 C C . LEU B 1 27 ? 13.641 3.379 0.384 1 96.06 27 LEU B C 1
ATOM 803 O O . LEU B 1 27 ? 13.125 4.219 -0.353 1 96.06 27 LEU B O 1
ATOM 807 N N . LYS B 1 28 ? 14.562 3.605 1.201 1 92.31 28 LYS B N 1
ATOM 808 C CA . LYS B 1 28 ? 15.297 4.863 1.137 1 92.31 28 LYS B CA 1
ATOM 809 C C . LYS B 1 28 ? 16.797 4.613 1.043 1 92.31 28 LYS B C 1
ATOM 811 O O . LYS B 1 28 ? 17.344 3.779 1.773 1 92.31 28 LYS B O 1
ATOM 816 N N . THR B 1 29 ? 17.422 5.246 0.126 1 90.94 29 THR B N 1
ATOM 817 C CA . THR B 1 29 ? 18.859 5.164 -0.007 1 90.94 29 THR B CA 1
ATOM 818 C C . THR B 1 29 ? 19.547 6.227 0.846 1 90.94 29 THR B C 1
ATOM 820 O O . THR B 1 29 ? 19.375 7.426 0.61 1 90.94 29 THR B O 1
ATOM 823 N N . ILE B 1 30 ? 20.188 5.789 1.881 1 86.31 3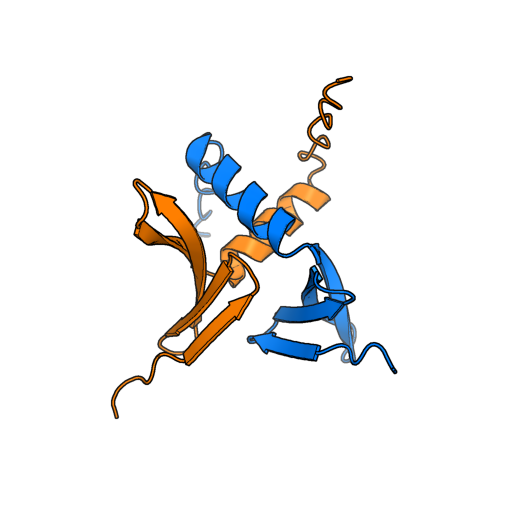0 ILE B N 1
ATOM 824 C CA . ILE B 1 30 ? 20.938 6.672 2.756 1 86.31 30 ILE B CA 1
ATOM 825 C C . ILE B 1 30 ? 22.438 6.359 2.639 1 86.31 30 ILE B C 1
ATOM 827 O O . ILE B 1 30 ? 22.859 5.238 2.92 1 86.31 30 ILE B O 1
ATOM 831 N N . LYS B 1 31 ? 23.203 7.215 2.311 1 90.25 31 LYS B N 1
ATOM 832 C CA . LYS B 1 31 ? 24.656 7.043 2.191 1 90.25 31 LYS B CA 1
ATOM 833 C C . LYS B 1 31 ? 25 5.836 1.321 1 90.25 31 LYS B C 1
ATOM 835 O O . LYS B 1 31 ? 25.797 4.984 1.716 1 90.25 31 LYS B O 1
ATOM 840 N N . SER B 1 32 ? 24.297 5.609 0.351 1 90.56 32 SER B N 1
ATOM 841 C CA . SER B 1 32 ? 24.562 4.566 -0.637 1 90.56 32 SER B CA 1
ATOM 842 C C . SER B 1 32 ? 24.094 3.205 -0.143 1 90.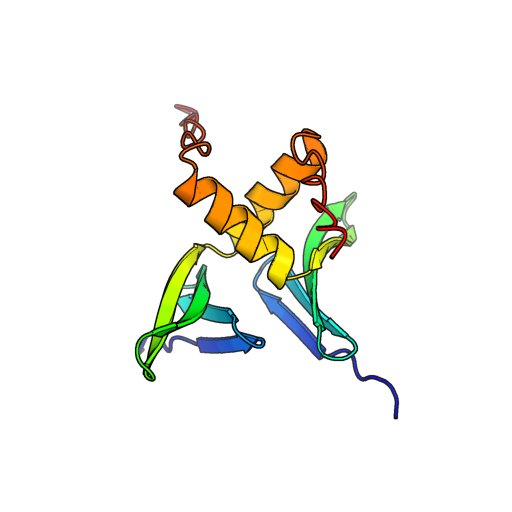56 32 SER B C 1
ATOM 844 O O . SER B 1 32 ? 24.422 2.174 -0.726 1 90.56 32 SER B O 1
ATOM 846 N N . GLU B 1 33 ? 23.406 3.277 0.886 1 94.56 33 GLU B N 1
ATOM 847 C CA . GLU B 1 33 ? 22.812 2.051 1.411 1 94.56 33 GLU B CA 1
ATOM 848 C C . GLU B 1 33 ? 21.297 2.092 1.33 1 94.56 33 GLU B C 1
ATOM 850 O O . GLU B 1 33 ? 20.672 3.115 1.636 1 94.56 33 GLU B O 1
ATOM 855 N N . VAL B 1 34 ? 20.781 1.034 0.792 1 91.81 34 VAL B N 1
ATOM 856 C CA . VAL B 1 34 ? 19.328 0.939 0.691 1 91.81 34 VAL B CA 1
ATOM 857 C C . VAL B 1 34 ? 18.75 0.407 2.002 1 91.81 34 VAL B C 1
ATOM 859 O O . VAL B 1 34 ? 19.109 -0.688 2.443 1 91.81 34 VAL B O 1
ATOM 862 N N . ASN B 1 35 ? 17.984 1.287 2.588 1 94.25 35 ASN B N 1
ATOM 863 C CA . ASN B 1 35 ? 17.344 0.923 3.848 1 94.25 35 ASN B CA 1
ATOM 864 C C . ASN B 1 35 ? 15.82 0.824 3.699 1 94.25 35 ASN B C 1
ATOM 866 O O . ASN B 1 35 ? 15.219 1.576 2.93 1 94.25 35 ASN B O 1
ATOM 870 N N . GLU B 1 36 ? 15.242 -0.134 4.395 1 93.94 36 GLU B N 1
ATOM 871 C CA . GLU B 1 36 ? 13.789 -0.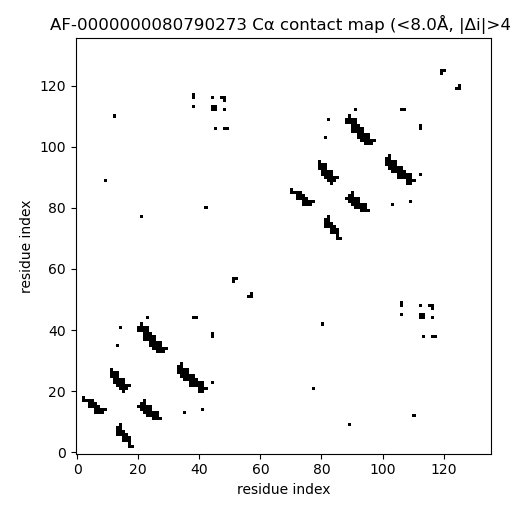259 4.477 1 93.94 36 GLU B CA 1
ATOM 872 C C . GLU B 1 36 ? 13.25 0.44 5.723 1 93.94 36 GLU B C 1
ATOM 874 O O . GLU B 1 36 ? 13.586 0.071 6.848 1 93.94 36 GLU B O 1
ATOM 879 N N . THR B 1 37 ? 12.531 1.391 5.539 1 94.56 37 THR B N 1
ATOM 880 C CA . THR B 1 37 ? 11.938 2.127 6.652 1 94.56 37 THR B CA 1
ATOM 881 C C . THR B 1 37 ? 10.477 1.732 6.84 1 94.56 37 THR B C 1
ATOM 883 O O . THR B 1 37 ? 9.695 1.744 5.887 1 94.56 37 THR B O 1
ATOM 886 N N . TYR B 1 38 ? 10.227 1.442 8.07 1 96.12 38 TYR B N 1
ATOM 887 C CA . TYR B 1 38 ? 8.859 1.073 8.406 1 96.12 38 TYR B CA 1
ATOM 888 C C . TYR B 1 38 ? 7.926 2.271 8.281 1 96.12 38 TYR B C 1
ATOM 890 O O . TYR B 1 38 ? 8.227 3.355 8.789 1 96.12 38 TYR B O 1
ATOM 898 N N . VAL B 1 39 ? 6.848 2.082 7.566 1 96.19 39 VAL B N 1
ATOM 899 C CA . VAL B 1 39 ? 5.859 3.137 7.379 1 96.19 39 VAL B CA 1
ATOM 900 C C . VAL B 1 39 ? 4.664 2.896 8.297 1 96.19 39 VAL B C 1
ATOM 902 O O . VAL B 1 39 ? 4.344 3.738 9.141 1 96.19 39 VAL B O 1
ATOM 905 N N . GLY B 1 40 ? 3.973 1.797 8.203 1 95.81 40 GLY B N 1
ATOM 906 C CA . GLY B 1 40 ? 2.787 1.452 8.969 1 95.81 40 GLY B CA 1
ATOM 907 C C . GLY B 1 40 ? 2.047 0.248 8.414 1 95.81 40 GLY B C 1
ATOM 908 O O . GLY B 1 40 ? 2.494 -0.371 7.449 1 95.81 40 GLY B O 1
ATOM 909 N N . LEU B 1 41 ? 1.013 -0.124 9.117 1 96.94 41 LEU B N 1
ATOM 910 C CA . LEU B 1 41 ? 0.121 -1.165 8.617 1 96.94 41 LEU B CA 1
ATOM 911 C C . LEU B 1 41 ? -0.591 -0.71 7.348 1 96.94 41 LEU B C 1
ATOM 913 O O . LEU B 1 41 ? -1.023 0.441 7.254 1 96.94 41 LEU B O 1
ATOM 917 N N . LEU B 1 42 ? -0.618 -1.658 6.352 1 97.38 42 LEU B N 1
ATOM 918 C CA . LEU B 1 42 ? -1.278 -1.327 5.094 1 97.38 42 LEU B CA 1
ATOM 919 C C . LEU B 1 42 ? -2.676 -0.771 5.344 1 97.38 42 LEU B C 1
ATOM 921 O O . LEU B 1 42 ? -3.062 0.237 4.75 1 97.38 42 LEU B O 1
ATOM 925 N N . ALA B 1 43 ? -3.41 -1.354 6.273 1 95.81 43 ALA B N 1
ATOM 926 C CA . ALA B 1 43 ? -4.766 -0.917 6.598 1 95.81 43 ALA B CA 1
ATOM 927 C C . ALA B 1 43 ? -4.773 0.522 7.102 1 95.81 43 ALA B C 1
ATOM 929 O O . ALA B 1 43 ? -5.586 1.338 6.664 1 95.81 43 ALA B O 1
ATOM 930 N N . ASP B 1 44 ? -3.842 0.887 7.969 1 94.94 44 ASP B N 1
ATOM 931 C CA . ASP B 1 44 ? -3.76 2.232 8.523 1 94.94 44 ASP B CA 1
ATOM 932 C C . ASP B 1 44 ? -3.373 3.25 7.453 1 94.94 44 ASP B C 1
ATOM 934 O O . ASP B 1 44 ? -3.943 4.34 7.391 1 94.94 44 ASP B O 1
ATOM 938 N N . VAL B 1 45 ? -2.41 2.846 6.645 1 96.5 45 VAL B N 1
ATOM 939 C CA . VAL B 1 45 ? -1.897 3.719 5.594 1 96.5 45 VAL B CA 1
ATOM 940 C C . VAL B 1 45 ? -3.018 4.059 4.613 1 96.5 45 VAL B C 1
ATOM 942 O O . VAL B 1 45 ? -3.232 5.227 4.289 1 96.5 45 VAL B O 1
ATOM 945 N N . VAL B 1 46 ? -3.816 3.066 4.227 1 96.56 46 VAL B N 1
ATOM 946 C CA . VAL B 1 46 ? -4.859 3.254 3.225 1 96.56 46 VAL B CA 1
ATOM 947 C C . VAL B 1 46 ? -6.043 3.994 3.844 1 96.56 46 VAL B C 1
ATOM 949 O O . VAL B 1 46 ? -6.559 4.949 3.26 1 96.56 46 VAL B O 1
ATOM 952 N N . GLU B 1 47 ? -6.418 3.639 5.066 1 95.38 47 GLU B N 1
ATOM 953 C CA . GLU B 1 47 ? -7.59 4.238 5.699 1 95.38 47 GLU B CA 1
ATOM 954 C C . GLU B 1 47 ? -7.352 5.707 6.023 1 95.38 47 GLU B C 1
ATOM 956 O O . GLU B 1 47 ? -8.266 6.527 5.922 1 95.38 47 GLU B O 1
ATOM 961 N N . THR B 1 48 ? -6.199 6.062 6.418 1 93.31 48 THR B N 1
ATOM 962 C CA . THR B 1 48 ? -5.859 7.457 6.684 1 93.31 48 THR B CA 1
ATOM 963 C C . THR B 1 48 ? -6 8.297 5.418 1 93.31 48 THR B C 1
ATOM 965 O O . THR B 1 48 ? -6.551 9.398 5.457 1 93.31 48 THR B O 1
ATOM 968 N N . TYR B 1 49 ? -5.504 7.801 4.375 1 94 49 TYR B N 1
ATOM 969 C CA . TYR B 1 49 ? -5.602 8.492 3.092 1 94 49 TYR B CA 1
ATOM 970 C C . TYR B 1 49 ? -7.059 8.703 2.695 1 94 49 TYR B C 1
ATOM 972 O O . TYR B 1 49 ? -7.434 9.789 2.252 1 94 49 TYR B O 1
ATOM 980 N N . LEU B 1 50 ? -7.852 7.707 2.908 1 93.25 50 LEU B N 1
ATOM 981 C CA . LEU B 1 50 ? -9.266 7.785 2.572 1 93.25 50 LEU B CA 1
ATOM 982 C C . LEU B 1 50 ? -9.969 8.828 3.43 1 93.25 50 LEU B C 1
ATOM 984 O O . LEU B 1 50 ? -10.789 9.602 2.926 1 93.25 50 LEU B O 1
ATOM 988 N N . LYS B 1 51 ? -9.641 8.852 4.691 1 91.38 51 LYS B N 1
ATOM 989 C CA . LYS B 1 51 ? -10.234 9.82 5.605 1 91.38 51 LYS B CA 1
ATOM 990 C C . LYS B 1 51 ? -9.883 11.25 5.195 1 91.38 51 LYS B C 1
ATOM 992 O O . LYS B 1 51 ? -10.727 12.141 5.262 1 91.38 51 LYS B O 1
ATOM 997 N N . LEU B 1 52 ? -8.688 11.344 4.812 1 89.12 52 LEU B N 1
ATOM 998 C CA . LEU B 1 52 ? -8.242 12.672 4.395 1 89.12 52 LEU B CA 1
ATOM 999 C C . LEU B 1 52 ? -8.961 13.109 3.125 1 89.12 52 LEU B C 1
ATOM 1001 O O . LEU B 1 52 ? -9.32 14.281 2.988 1 89.12 52 LEU B O 1
ATOM 1005 N N . LYS B 1 53 ? -9.117 12.266 2.219 1 86.94 53 LYS B N 1
ATOM 1006 C CA . LYS B 1 53 ? -9.82 12.562 0.973 1 86.94 53 LYS B CA 1
ATOM 1007 C C . LYS B 1 53 ? -11.273 12.953 1.235 1 86.94 53 LYS B C 1
ATOM 1009 O O . LYS B 1 53 ? -11.812 13.844 0.579 1 86.94 53 LYS B O 1
ATOM 1014 N N . GLU B 1 54 ? -11.859 12.227 2.152 1 84.81 54 GLU B N 1
ATOM 1015 C CA . GLU B 1 54 ? -13.258 12.484 2.488 1 84.81 54 GLU B CA 1
ATOM 1016 C C . GLU B 1 54 ? -13.406 13.789 3.26 1 84.81 54 GLU B C 1
ATOM 1018 O O . GLU B 1 54 ? -14.43 14.477 3.137 1 84.81 54 GLU B O 1
ATOM 1023 N N . SER B 1 55 ? -12.438 14.008 4.211 1 82.56 55 SER B N 1
ATOM 1024 C CA . SER B 1 55 ? -12.5 15.211 5.031 1 82.56 55 SER B CA 1
ATOM 1025 C C . SER B 1 55 ? -12.102 16.453 4.227 1 82.56 55 SER B C 1
ATOM 1027 O O . SER B 1 55 ? -12.359 17.578 4.648 1 82.56 55 SER B O 1
ATOM 1029 N N . GLY B 1 56 ? -11.789 16.344 3.074 1 69.19 56 GLY B N 1
ATOM 1030 C CA . GLY B 1 56 ? -11.391 17.5 2.277 1 69.19 56 GLY B CA 1
ATOM 1031 C C . GLY B 1 56 ? -10.102 18.141 2.758 1 69.19 56 GLY B C 1
ATOM 1032 O O . GLY B 1 56 ? -9.789 19.266 2.387 1 69.19 56 GLY B O 1
ATOM 1033 N N . VAL B 1 57 ? -9.492 17.656 3.787 1 59.28 57 VAL B N 1
ATOM 1034 C CA . VAL B 1 57 ? -8.273 18.219 4.352 1 59.28 57 VAL B CA 1
ATOM 1035 C C . VAL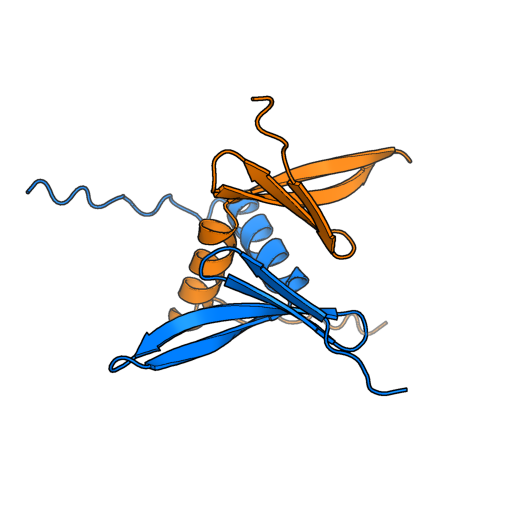 B 1 57 ? -7.152 18.172 3.314 1 59.28 57 VAL B C 1
ATOM 1037 O O . VAL B 1 57 ? -6.23 19 3.35 1 59.28 57 VAL B O 1
ATOM 1040 N N . TRP B 1 58 ? -7.094 17.281 2.506 1 53.94 58 TRP B N 1
ATOM 1041 C CA . TRP B 1 58 ? -6.039 17.281 1.497 1 53.94 58 TRP B CA 1
ATOM 1042 C C . TRP B 1 58 ? -6.18 18.469 0.561 1 53.94 58 TRP B C 1
ATOM 1044 O O . TRP B 1 58 ? -7.031 18.469 -0.331 1 53.94 58 TRP B O 1
ATOM 1054 N N . GLY B 1 59 ? -6.301 19.594 1.148 1 43.28 59 GLY B N 1
ATOM 1055 C CA . GLY B 1 59 ? -5.906 20.516 0.102 1 43.28 59 GLY B CA 1
ATOM 1056 C C . GLY B 1 59 ? -4.727 20.031 -0.716 1 43.28 59 GLY B C 1
ATOM 1057 O O . GLY B 1 59 ? -3.805 19.406 -0.178 1 43.28 59 GLY B O 1
ATOM 1058 N N . THR B 1 60 ? -5.016 19.453 -1.91 1 40.66 60 THR B N 1
ATOM 1059 C CA . THR B 1 60 ? -3.955 19.141 -2.861 1 40.66 60 THR B CA 1
ATOM 1060 C C . THR B 1 60 ? -2.67 19.875 -2.498 1 40.66 60 THR B C 1
ATOM 1062 O O . THR B 1 60 ? -2.676 21.094 -2.33 1 40.66 60 THR B O 1
ATOM 1065 N N . PRO B 1 61 ? -1.86 19.406 -1.689 1 37.88 61 PRO B N 1
ATOM 1066 C CA . PRO B 1 61 ? -0.68 20.266 -1.762 1 37.88 61 PRO B CA 1
ATOM 1067 C C . PRO B 1 61 ? -0.475 20.875 -3.15 1 37.88 61 PRO B C 1
ATOM 1069 O O . PRO B 1 61 ? -0.841 20.25 -4.156 1 37.88 61 PRO B O 1
ATOM 1072 N N . HIS B 1 62 ? -0.561 22.125 -3.238 1 34.84 62 HIS B N 1
ATOM 1073 C CA . HIS B 1 62 ? -0.09 22.844 -4.414 1 34.84 62 HIS B CA 1
ATOM 1074 C C . HIS B 1 62 ? 1.14 22.172 -5.016 1 34.84 62 HIS B C 1
ATOM 1076 O O . HIS B 1 62 ? 2.125 21.922 -4.316 1 34.84 62 HIS B O 1
ATOM 1082 N N . SER B 1 63 ? 1.018 21.062 -5.777 1 34.97 63 SER B N 1
ATOM 1083 C CA . SER B 1 63 ? 2.164 20.938 -6.672 1 34.97 63 SER B CA 1
ATOM 1084 C C . SER B 1 63 ? 2.902 22.266 -6.809 1 34.97 63 SER B C 1
ATOM 1086 O O . SER B 1 63 ? 2.373 23.219 -7.379 1 34.97 63 SER B O 1
ATOM 1088 N N . ALA B 1 64 ? 3.568 22.703 -5.824 1 32.5 64 ALA B N 1
ATOM 1089 C CA . ALA B 1 64 ? 4.562 23.688 -6.273 1 32.5 64 ALA B CA 1
ATOM 1090 C C . ALA B 1 64 ? 5.219 23.234 -7.578 1 32.5 64 ALA B C 1
ATOM 1092 O O . ALA B 1 64 ? 5.906 22.203 -7.613 1 32.5 64 ALA B O 1
ATOM 1093 N N . THR B 1 65 ? 4.59 23.141 -8.703 1 29.78 65 THR B N 1
ATOM 1094 C CA . 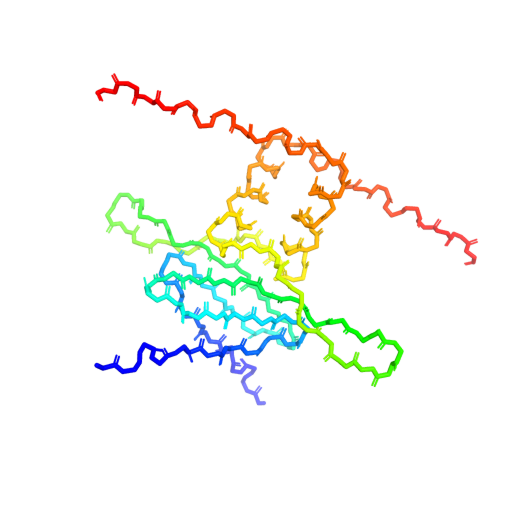THR B 1 65 ? 5.234 23.281 -10 1 29.78 65 THR B CA 1
ATOM 1095 C C . THR B 1 65 ? 6.512 24.109 -9.883 1 29.78 65 THR B C 1
ATOM 1097 O O . THR B 1 65 ? 6.461 25.297 -9.57 1 29.78 65 THR B O 1
ATOM 1100 N N . ALA B 1 66 ? 7.668 23.641 -9.297 1 30.52 66 ALA B N 1
ATOM 1101 C CA . ALA B 1 66 ? 8.883 24.344 -9.695 1 30.52 66 ALA B CA 1
ATOM 1102 C C . ALA B 1 66 ? 8.867 24.656 -11.195 1 30.52 66 ALA B C 1
ATOM 1104 O O . ALA B 1 66 ? 8.617 23.766 -12.016 1 30.52 66 ALA B O 1
ATOM 1105 N N . GLY B 1 67 ? 8.312 25.719 -11.68 1 22.64 67 GLY B N 1
ATOM 1106 C CA . GLY B 1 67 ? 8.758 26.438 -12.859 1 22.64 67 GLY B CA 1
ATOM 1107 C C . GLY B 1 67 ? 10.25 26.328 -13.102 1 22.64 67 GLY B C 1
ATOM 1108 O O . GLY B 1 67 ? 10.961 27.328 -13.141 1 22.64 67 GLY B O 1
ATOM 1109 N N . ILE B 1 68 ? 11.039 25.109 -12.82 1 21.09 68 ILE B N 1
ATOM 1110 C CA . ILE B 1 68 ? 12.195 25.359 -13.672 1 21.09 68 ILE B CA 1
ATOM 1111 C C . ILE B 1 68 ? 11.797 25.219 -15.141 1 21.09 68 ILE B C 1
ATOM 1113 O O . ILE B 1 68 ? 10.914 24.422 -15.477 1 21.09 68 ILE B O 1
#

Organism: Sulfurisphaera tokodaii (strain DSM 16993 / JCM 10545 / NBRC 100140 / 7) (NCBI:txid273063)

pLDDT: mean 80.0, std 23.69, range [20.91, 97.62]

Secondary structure (DSSP, 8-state):
-----EEEEETTEEEEEETTEEEEEEEEEETTEEEEEEEEEHHHHHHHHHHHHHHT------------/-----EEEEETTEEEEEETTEEEEEEEEEETTEEEEEEEEEHHHHHHHHHHHHHHT------------

Nearest PDB structures (foldseek):
  5mu3-assembly1_B  TM=5.157E-01  e=1.611E-01  Kluyveromyces lactis NRRL Y-1140
  3zxu-assembly1_B  TM=4.855E-01  e=4.230E-01  Kluyveromyces lactis NRRL Y-1140
  3zxu-assembly2_D  TM=4.850E-01  e=5.069E-01  Kluyveromyces lactis NRRL Y-1140
  2it9-assembly1_A  TM=3.925E-01  e=2.314E-01  Prochlorococcus marinus str. NATL2A
  5mu3-assembly1_B  TM=4.771E-01  e=1.400E-01  Kluyveromyces lactis NRRL Y-1140

Foldseek 3Di:
DPQPWDWDDDPQWIWTDGPNWIWIWGWDQDPNDTDTHTDGTPVCVVVVVVVCVVVVVPPVPPPPPPPD/DPQPWDWDDDPQWIWTDGPNWIWIWGWDQDPNDTDTHTDGTPVCVVVVVVVCVVVVVCPVPPPPPPPD

InterPro domains:
  IPR012922 ORF D-335-like [PF07935] (7-67)

Solvent-accessible surface area (backbone atoms only — not comparable to full-atom values): 8160 Å² total; per-residue (Å²): 127,79,81,72,61,47,75,43,79,57,88,56,31,34,42,34,35,53,96,89,39,46,35,31,26,35,57,42,75,54,93,88,36,80,39,78,40,84,71,43,43,45,66,58,34,50,50,52,46,50,50,33,63,73,66,55,65,60,57,69,70,69,72,72,70,72,82,119,127,77,80,72,60,48,77,44,80,56,88,54,31,34,42,34,34,52,97,88,37,46,34,32,26,34,57,43,75,55,93,88,35,83,39,78,40,83,70,43,43,44,67,57,33,51,50,50,46,51,50,32,62,72,66,56,67,58,58,68,70,73,72,72,69,73,82,120